Protein AF-A8N4M9-F1 (afdb_monomer_lite)

Secondary structure (DSSP, 8-state):
----------------------------PPEEE-TT--S--S--STTEEEEEEETTEEEEEEGGGHHHHS-TT-TT---

Radius of gyration: 27.7 Å; chains: 1; bounding box: 68×57×63 Å

Structure (mmCIF, N/CA/C/O backbone):
data_AF-A8N4M9-F1
#
_entry.id   AF-A8N4M9-F1
#
loop_
_atom_site.group_PDB
_atom_site.id
_atom_site.type_symbol
_atom_site.label_atom_id
_atom_site.label_alt_id
_atom_site.label_comp_id
_atom_site.label_asym_id
_atom_site.label_entity_id
_atom_site.label_seq_id
_atom_site.pdbx_PDB_ins_code
_atom_site.Cartn_x
_atom_site.Cartn_y
_atom_site.Cartn_z
_atom_site.occupancy
_atom_site.B_iso_or_equiv
_atom_site.auth_seq_id
_atom_site.auth_comp_id
_atom_site.auth_asym_id
_atom_site.auth_atom_id
_atom_site.pdbx_PDB_model_num
ATOM 1 N N . MET A 1 1 ? 52.520 38.233 55.221 1.00 37.84 1 MET A N 1
ATOM 2 C CA . MET A 1 1 ? 52.459 37.501 53.935 1.00 37.84 1 MET A CA 1
ATOM 3 C C . MET A 1 1 ? 51.084 36.857 53.834 1.00 37.84 1 MET A C 1
ATOM 5 O O . MET A 1 1 ? 50.771 36.013 54.662 1.00 37.84 1 MET A O 1
ATOM 9 N N . LYS A 1 2 ? 50.226 37.325 52.922 1.00 47.19 2 LYS A N 1
ATOM 10 C CA . LYS A 1 2 ? 48.868 36.799 52.709 1.00 47.19 2 LYS A CA 1
ATOM 11 C C . LYS A 1 2 ? 48.665 36.724 51.194 1.00 47.19 2 LYS A C 1
ATOM 13 O O . LYS A 1 2 ? 48.663 37.754 50.531 1.00 47.19 2 LYS A O 1
ATOM 18 N N . PHE A 1 3 ? 48.647 35.505 50.661 1.00 57.62 3 PHE A N 1
ATOM 19 C CA . PHE A 1 3 ? 48.518 35.227 49.232 1.00 57.62 3 PHE A CA 1
ATOM 20 C C . PHE A 1 3 ? 47.050 35.386 48.836 1.00 57.62 3 PHE A C 1
ATOM 22 O O . PHE A 1 3 ? 46.221 34.548 49.184 1.00 57.62 3 PHE A O 1
ATOM 29 N N . GLN A 1 4 ? 46.722 36.490 48.165 1.00 53.50 4 GLN A N 1
ATOM 30 C CA . GLN A 1 4 ? 45.378 36.725 47.653 1.00 53.50 4 GLN A CA 1
ATOM 31 C C . GLN A 1 4 ? 45.241 36.032 46.288 1.00 53.50 4 GLN A C 1
ATOM 33 O O . GLN A 1 4 ? 45.947 36.360 45.337 1.00 53.50 4 GLN A O 1
ATOM 38 N N . SER A 1 5 ? 44.363 35.032 46.255 1.00 58.22 5 SER A N 1
ATOM 39 C CA . SER A 1 5 ? 44.012 34.134 45.155 1.00 58.22 5 SER A CA 1
ATOM 40 C C . SER A 1 5 ? 43.950 34.757 43.757 1.00 58.22 5 SER A C 1
ATOM 42 O O . SER A 1 5 ? 43.078 35.572 43.466 1.00 58.22 5 SER A O 1
ATOM 44 N N . LEU A 1 6 ? 44.775 34.233 42.850 1.00 58.66 6 LEU A N 1
ATOM 45 C CA . LEU A 1 6 ? 44.523 34.222 41.408 1.00 58.66 6 LEU A CA 1
ATOM 46 C C . LEU A 1 6 ? 43.860 32.883 41.051 1.00 58.66 6 LEU A C 1
ATOM 48 O O . LEU A 1 6 ? 44.542 31.898 40.796 1.00 58.66 6 LEU A O 1
ATOM 52 N N . PHE A 1 7 ? 42.527 32.843 41.043 1.00 59.16 7 PHE A N 1
ATOM 53 C CA . PHE A 1 7 ? 41.754 31.780 40.391 1.00 59.16 7 PHE A CA 1
ATOM 54 C C . PHE A 1 7 ? 40.985 32.402 39.225 1.00 59.16 7 PHE A C 1
ATOM 56 O O . PHE A 1 7 ? 39.804 32.723 39.326 1.00 59.16 7 PHE A O 1
ATOM 63 N N . VAL A 1 8 ? 41.687 32.615 38.112 1.00 58.66 8 VAL A N 1
ATOM 64 C CA . VAL A 1 8 ? 41.052 32.913 36.825 1.00 58.66 8 VAL A CA 1
ATOM 65 C C . VAL A 1 8 ? 40.581 31.576 36.259 1.00 58.66 8 VAL A C 1
ATOM 67 O O . VAL A 1 8 ? 41.356 30.826 35.670 1.00 58.66 8 VAL A O 1
ATOM 70 N N . LEU A 1 9 ? 39.321 31.234 36.526 1.00 57.75 9 LEU A N 1
ATOM 71 C CA . LEU A 1 9 ? 38.672 30.055 35.961 1.00 57.75 9 LEU A CA 1
ATOM 72 C C . LEU A 1 9 ? 38.453 30.277 34.459 1.00 57.75 9 LEU A C 1
ATOM 74 O O . LEU A 1 9 ? 37.655 31.118 34.047 1.00 57.75 9 LEU A O 1
A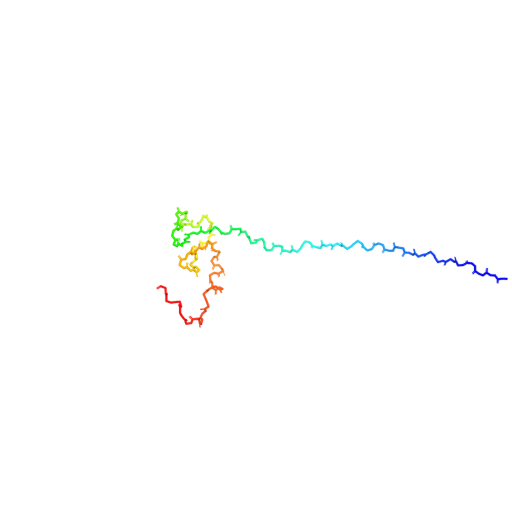TOM 78 N N . LEU A 1 10 ? 39.181 29.506 33.652 1.00 58.50 10 LEU A N 1
ATOM 79 C CA . LEU A 1 10 ? 38.944 29.318 32.224 1.00 58.50 10 LEU A CA 1
ATOM 80 C C . LEU A 1 10 ? 37.508 28.799 32.015 1.00 58.50 10 LEU A C 1
ATOM 82 O O . LEU A 1 10 ? 37.220 27.636 32.297 1.00 58.50 10 LEU A O 1
ATOM 86 N N . ALA A 1 11 ? 36.606 29.627 31.488 1.00 62.28 11 ALA A N 1
ATOM 87 C CA . ALA A 1 11 ? 35.326 29.154 30.967 1.00 62.28 11 ALA A CA 1
ATOM 88 C C . ALA A 1 11 ? 35.531 28.640 29.531 1.00 62.28 11 ALA A C 1
ATOM 90 O O . ALA A 1 11 ? 35.331 29.366 28.557 1.00 62.28 11 ALA A O 1
ATOM 91 N N . VAL A 1 12 ? 35.972 27.385 29.390 1.00 64.81 12 VAL A N 1
ATOM 92 C CA . VAL A 1 12 ? 35.976 26.691 28.093 1.00 64.81 12 VAL A CA 1
ATOM 93 C C . VAL A 1 12 ? 34.523 26.416 27.718 1.00 64.81 12 VAL A C 1
ATOM 95 O O . VAL A 1 12 ? 33.880 25.526 28.267 1.00 64.81 12 VAL A O 1
ATOM 98 N N . SER A 1 13 ? 33.984 27.218 26.804 1.00 68.56 13 SER A N 1
ATOM 99 C CA . SER A 1 13 ? 32.647 27.001 26.254 1.00 68.56 13 SER A CA 1
ATOM 100 C C . SER A 1 13 ? 32.722 25.866 25.231 1.00 68.56 13 SER A C 1
ATOM 102 O O . SER A 1 13 ? 33.189 26.074 24.114 1.00 68.56 13 SER A O 1
ATOM 104 N N . LEU A 1 14 ? 32.302 24.655 25.611 1.00 67.06 14 LEU A N 1
ATOM 105 C CA . LEU A 1 14 ? 32.114 23.558 24.660 1.00 67.06 14 LEU A CA 1
ATOM 106 C C . LEU A 1 14 ? 30.860 23.842 23.824 1.00 67.06 14 LEU A C 1
ATOM 108 O O . LEU A 1 14 ? 29.737 23.636 24.282 1.00 67.06 14 LEU A O 1
ATOM 112 N N . THR A 1 15 ? 31.034 24.302 22.588 1.00 69.75 15 THR A N 1
ATOM 113 C CA . THR A 1 15 ? 29.956 24.315 21.596 1.00 69.75 15 THR A CA 1
ATOM 114 C C . THR A 1 15 ? 29.706 22.881 21.130 1.00 69.75 15 THR A C 1
ATOM 116 O O . THR A 1 15 ? 30.396 22.352 20.263 1.00 69.75 15 THR A O 1
ATOM 119 N N . ALA A 1 16 ? 28.724 22.216 21.743 1.00 71.50 16 ALA A N 1
ATOM 120 C CA . ALA A 1 16 ? 28.266 20.904 21.303 1.00 71.50 16 ALA A CA 1
ATOM 121 C C . ALA A 1 16 ? 27.616 21.025 19.913 1.00 71.50 16 ALA A C 1
ATOM 123 O O . ALA A 1 16 ? 26.498 21.521 19.773 1.00 71.50 16 ALA A O 1
ATOM 124 N N . SER A 1 17 ? 28.318 20.586 18.871 1.00 69.00 17 SER A N 1
ATOM 125 C CA . SER A 1 17 ? 27.769 20.441 17.525 1.00 69.00 17 SER A CA 1
ATOM 126 C C . SER A 1 17 ? 26.851 19.218 17.483 1.00 69.00 17 SER A C 1
ATOM 128 O O . SER A 1 17 ? 27.296 18.079 17.348 1.00 69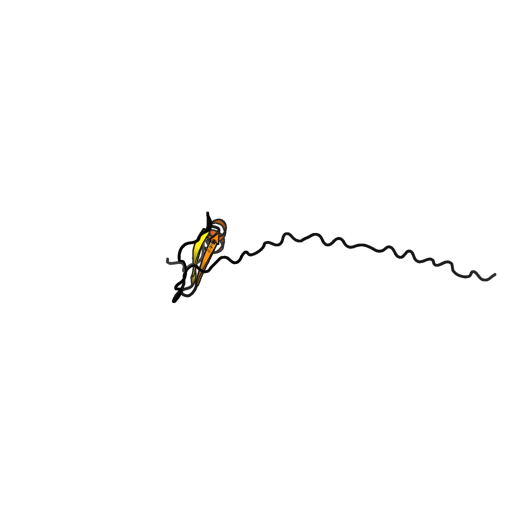.00 17 SER A O 1
ATOM 130 N N . ALA A 1 18 ? 25.543 19.449 17.610 1.00 71.06 18 ALA A N 1
ATOM 131 C CA . ALA A 1 18 ? 24.543 18.429 17.323 1.00 71.06 18 ALA A CA 1
ATOM 132 C C . ALA A 1 18 ? 24.609 18.081 15.826 1.00 71.06 18 ALA A C 1
ATOM 134 O O . ALA A 1 18 ? 24.224 18.881 14.974 1.00 71.06 18 ALA A O 1
ATOM 135 N N . LEU A 1 19 ?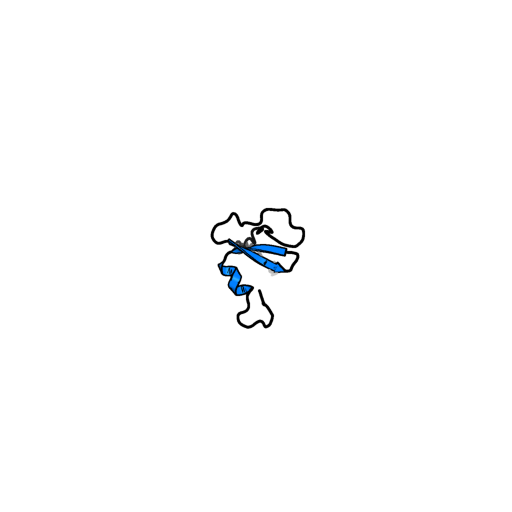 25.128 16.896 15.499 1.00 73.31 19 LEU A N 1
ATOM 136 C CA . LEU A 1 19 ? 25.029 16.347 14.149 1.00 73.31 19 LEU A CA 1
ATOM 137 C C . LEU A 1 19 ? 23.542 16.159 13.804 1.00 73.31 19 LEU A C 1
ATOM 139 O O . LEU A 1 19 ? 22.793 15.647 14.645 1.00 73.31 19 LEU A O 1
ATOM 143 N N . PRO A 1 20 ? 23.084 16.528 12.594 1.00 69.12 20 PRO A N 1
ATOM 144 C CA . PRO A 1 20 ? 21.760 16.132 12.150 1.00 69.12 20 PRO A CA 1
ATOM 145 C C . PRO A 1 20 ? 21.724 14.602 12.104 1.00 69.12 20 PRO A C 1
ATOM 147 O O . PRO A 1 20 ? 22.446 13.975 11.329 1.00 69.12 20 PRO A O 1
ATOM 150 N N . SER A 1 21 ? 20.903 13.996 12.964 1.00 72.81 21 SER A N 1
ATOM 151 C CA . SER A 1 21 ? 20.572 12.576 12.845 1.00 72.81 21 SER A CA 1
ATOM 152 C C . SER A 1 21 ? 20.042 12.332 11.428 1.00 72.81 21 SER A C 1
ATOM 154 O O . SER A 1 21 ? 19.265 13.170 10.951 1.00 72.81 21 SER A O 1
ATOM 156 N N . PRO A 1 22 ? 20.422 11.242 10.734 1.00 69.25 22 PRO A N 1
ATOM 157 C CA . PRO A 1 22 ? 19.746 10.844 9.511 1.00 69.25 22 PRO A CA 1
ATOM 158 C C . PRO A 1 22 ? 18.282 10.567 9.860 1.00 69.25 22 PRO A C 1
ATOM 160 O O . PRO A 1 22 ? 17.913 9.478 10.296 1.00 69.25 22 PRO A O 1
ATOM 163 N N . GLN A 1 23 ? 17.443 11.591 9.714 1.00 64.75 23 GLN A N 1
ATOM 164 C CA . GLN A 1 23 ? 16.012 11.467 9.886 1.00 64.75 23 GLN A CA 1
ATOM 165 C C . GLN A 1 23 ? 15.554 10.570 8.744 1.00 64.75 23 GLN A C 1
ATOM 167 O O . GLN A 1 23 ? 15.511 10.993 7.587 1.00 64.75 23 GLN A O 1
ATOM 172 N N . VAL A 1 24 ? 15.239 9.312 9.050 1.00 68.75 24 VAL A N 1
ATOM 173 C CA . VAL A 1 24 ? 14.434 8.488 8.154 1.00 68.75 24 VAL A CA 1
ATOM 174 C C . VAL A 1 24 ? 13.074 9.163 8.137 1.00 68.75 24 VAL A C 1
ATOM 176 O O . VAL A 1 24 ? 12.218 8.893 8.976 1.00 68.75 24 VAL A O 1
ATOM 179 N N . VAL A 1 25 ? 12.910 10.131 7.235 1.00 65.00 25 VAL A N 1
ATOM 180 C CA . VAL A 1 25 ? 11.637 10.801 7.023 1.00 65.00 25 VAL A CA 1
ATOM 181 C C . VAL A 1 25 ? 10.685 9.698 6.592 1.00 65.00 25 VAL A C 1
ATOM 183 O O . VAL A 1 25 ? 10.736 9.232 5.452 1.00 65.00 25 VAL A O 1
ATOM 186 N N . LYS A 1 26 ? 9.848 9.229 7.526 1.00 60.19 26 LYS A N 1
ATOM 187 C CA . LYS A 1 26 ? 8.689 8.394 7.220 1.00 60.19 26 LYS A CA 1
ATOM 188 C C . LYS A 1 26 ? 7.749 9.286 6.427 1.00 60.19 26 LYS A C 1
ATOM 190 O O . LYS A 1 26 ? 6.878 9.949 6.980 1.00 60.19 26 LYS A O 1
ATOM 195 N N . LEU A 1 27 ? 8.024 9.390 5.133 1.00 59.72 27 LEU A N 1
ATOM 196 C CA . LEU A 1 27 ? 7.211 10.150 4.210 1.00 59.72 27 LEU A CA 1
ATOM 197 C C . LEU A 1 27 ? 5.801 9.556 4.295 1.00 59.72 27 LEU A C 1
ATOM 199 O O . LEU A 1 27 ? 5.700 8.329 4.249 1.00 59.72 27 LEU A O 1
ATOM 203 N N . PRO A 1 28 ? 4.741 10.368 4.454 1.00 61.22 28 PRO A N 1
ATOM 204 C CA . PRO A 1 28 ? 3.383 9.853 4.496 1.00 61.22 28 PRO A CA 1
ATOM 205 C C . PRO A 1 28 ? 3.140 9.035 3.229 1.00 61.22 28 PRO A C 1
ATOM 207 O O . PRO A 1 28 ? 3.107 9.568 2.116 1.00 61.22 28 PRO A O 1
ATOM 210 N N . THR A 1 29 ? 3.084 7.722 3.379 1.00 70.94 29 THR A N 1
ATOM 211 C CA . THR A 1 29 ? 2.703 6.809 2.317 1.00 70.94 29 THR A CA 1
ATOM 212 C C . THR A 1 29 ? 1.178 6.770 2.318 1.00 70.94 29 THR A C 1
ATOM 214 O O . THR A 1 29 ? 0.584 6.520 3.364 1.00 70.94 29 THR A O 1
ATOM 217 N N . PRO A 1 30 ? 0.512 7.148 1.212 1.00 87.50 30 PRO A N 1
ATOM 218 C CA . PRO A 1 30 ? -0.936 7.287 1.219 1.00 87.50 30 PRO A CA 1
ATOM 219 C C . PRO A 1 30 ? -1.613 5.922 1.380 1.00 87.50 30 PRO A C 1
ATOM 221 O O . PRO A 1 30 ? -1.117 4.904 0.881 1.00 87.50 30 PRO A O 1
ATOM 224 N N . GLN A 1 31 ? -2.769 5.931 2.047 1.00 95.19 31 GLN A N 1
ATOM 225 C CA . GLN A 1 31 ? -3.712 4.820 2.005 1.00 95.19 31 GLN A CA 1
ATOM 226 C C . GLN A 1 31 ? -4.091 4.545 0.544 1.00 95.19 31 GLN A C 1
ATOM 228 O O . GLN A 1 31 ? -4.198 5.465 -0.264 1.00 95.19 31 GLN A O 1
ATOM 233 N N . CYS A 1 32 ? -4.265 3.277 0.203 1.00 96.69 32 CYS A N 1
ATOM 234 C CA . CYS A 1 32 ? -4.621 2.829 -1.143 1.00 96.69 32 CYS A CA 1
ATOM 235 C C . CYS A 1 32 ? -5.712 1.753 -1.134 1.00 96.69 32 CYS A C 1
ATOM 237 O O . CYS A 1 32 ? -6.092 1.232 -2.175 1.00 96.69 32 CYS A O 1
ATOM 239 N N . GLY A 1 33 ? -6.231 1.398 0.037 1.00 97.00 33 GLY A N 1
ATOM 240 C CA . GLY A 1 33 ? -7.262 0.383 0.159 1.00 97.00 33 GLY A CA 1
ATOM 241 C C . GLY A 1 33 ? -7.766 0.257 1.584 1.00 97.00 33 GLY A C 1
ATOM 242 O O . GLY A 1 33 ? -7.284 0.927 2.503 1.00 97.00 33 GLY A O 1
ATOM 243 N N . GLY A 1 34 ? -8.756 -0.611 1.743 1.00 96.81 34 GLY A N 1
ATOM 244 C CA . GLY A 1 34 ? -9.472 -0.826 2.989 1.00 96.81 34 GLY A CA 1
ATOM 245 C C . GLY A 1 34 ? -10.977 -0.664 2.817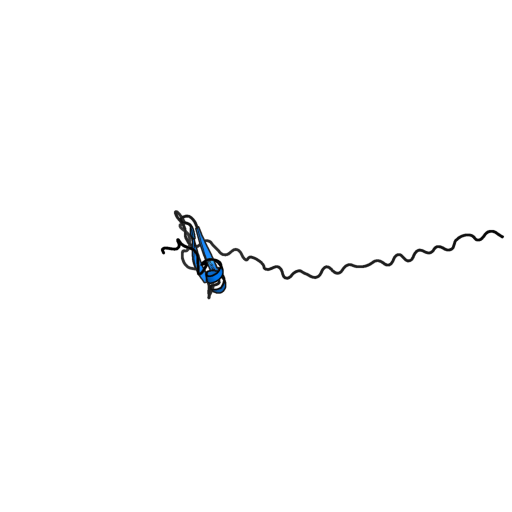 1.00 96.81 34 GLY A C 1
ATOM 246 O O . GLY A 1 34 ? -11.465 -0.011 1.892 1.00 96.81 34 GLY A O 1
ATOM 247 N N . LYS A 1 35 ? -11.732 -1.272 3.720 1.00 97.62 35 LYS A N 1
ATOM 248 C CA . LYS A 1 35 ? -13.186 -1.179 3.773 1.00 97.62 35 LYS A CA 1
ATOM 249 C C . LYS A 1 35 ? -13.643 0.276 3.845 1.00 97.62 35 LYS A C 1
ATOM 251 O O . LYS A 1 35 ? -13.216 1.033 4.710 1.00 97.62 35 LYS A O 1
ATOM 256 N N . GLY A 1 36 ? -14.528 0.657 2.926 1.00 96.44 36 GLY A N 1
ATOM 257 C CA . GLY A 1 36 ? -15.058 2.021 2.839 1.00 96.44 36 GLY A CA 1
ATOM 258 C C . GLY A 1 36 ? -14.076 3.056 2.281 1.00 96.44 36 GLY A C 1
ATOM 259 O O . GLY A 1 36 ? -14.432 4.229 2.197 1.00 96.44 36 GLY A O 1
ATOM 260 N N . TYR A 1 37 ? -12.868 2.658 1.870 1.00 96.31 37 TYR A N 1
ATOM 261 C CA . TYR A 1 37 ? -11.931 3.562 1.216 1.00 96.31 37 TYR A CA 1
ATOM 262 C C . TYR A 1 37 ? -12.393 3.871 -0.217 1.00 96.31 37 TYR A C 1
ATOM 264 O O . TYR A 1 37 ? -12.480 2.979 -1.058 1.00 96.31 37 TYR A O 1
ATOM 272 N N . THR A 1 38 ? -12.676 5.144 -0.498 1.00 96.81 38 THR A N 1
ATOM 273 C CA . THR A 1 38 ? -13.143 5.631 -1.813 1.00 96.81 38 THR A CA 1
ATOM 274 C C . THR A 1 38 ? -12.075 6.415 -2.580 1.00 96.81 38 THR A C 1
ATOM 276 O O . THR A 1 38 ? -12.381 7.071 -3.575 1.00 96.81 38 THR A O 1
ATOM 279 N N . GLY A 1 39 ? -10.837 6.424 -2.081 1.00 93.19 39 GLY A N 1
ATOM 280 C CA . GLY A 1 39 ? -9.725 7.143 -2.694 1.00 93.19 39 GLY A CA 1
ATOM 281 C C . GLY A 1 39 ? -8.988 6.325 -3.763 1.00 93.19 39 GLY A C 1
ATOM 282 O O . GLY A 1 39 ? -9.425 5.237 -4.143 1.00 93.19 39 GLY A O 1
ATOM 283 N N . PRO A 1 40 ? -7.842 6.830 -4.252 1.00 94.31 40 PRO A N 1
ATOM 284 C CA . PRO A 1 40 ? -7.041 6.140 -5.258 1.00 94.31 40 PRO A CA 1
ATOM 285 C C . PRO A 1 40 ? -6.533 4.783 -4.765 1.00 94.31 40 PRO A C 1
ATOM 287 O O . PRO A 1 40 ? -5.893 4.714 -3.716 1.00 94.31 40 PRO A O 1
ATOM 290 N N . THR A 1 41 ? -6.760 3.723 -5.544 1.00 94.88 41 THR A N 1
ATOM 291 C CA . THR A 1 41 ? -6.331 2.351 -5.214 1.00 94.88 41 THR A CA 1
ATOM 292 C C . THR A 1 41 ? -4.976 1.956 -5.804 1.00 94.88 41 THR A C 1
ATOM 294 O O . THR A 1 41 ? -4.452 0.876 -5.542 1.00 94.88 41 THR A O 1
ATOM 297 N N . THR A 1 42 ? -4.372 2.850 -6.587 1.00 93.19 42 THR A N 1
ATOM 298 C CA . THR A 1 42 ? -3.074 2.651 -7.239 1.00 93.19 42 THR A CA 1
ATOM 299 C C . THR A 1 42 ? -2.015 3.571 -6.645 1.00 93.19 42 THR A C 1
ATOM 301 O O . THR A 1 42 ? -2.255 4.767 -6.469 1.00 93.19 42 THR A O 1
ATOM 304 N N . CYS A 1 43 ? -0.812 3.049 -6.411 1.00 93.69 43 CYS A N 1
ATOM 305 C CA . CYS A 1 43 ? 0.306 3.845 -5.913 1.00 93.69 43 CYS A CA 1
ATOM 306 C C . CYS A 1 43 ? 0.952 4.664 -7.037 1.00 93.69 43 CYS A C 1
ATOM 308 O O . CYS A 1 43 ? 1.364 4.119 -8.054 1.00 93.69 43 CYS A O 1
ATOM 310 N N . SER A 1 44 ? 1.088 5.976 -6.837 1.00 90.06 44 SER A N 1
ATOM 311 C CA . SER A 1 44 ? 1.649 6.889 -7.849 1.00 90.06 44 SER A CA 1
ATOM 312 C C . SER A 1 44 ? 3.176 6.841 -7.955 1.00 90.06 44 SER A C 1
ATOM 314 O O . SER A 1 44 ? 3.746 7.362 -8.910 1.00 90.06 44 SER A O 1
ATOM 316 N N . LYS A 1 45 ? 3.857 6.271 -6.954 1.00 90.06 45 LYS A N 1
ATOM 317 C CA . LYS A 1 45 ? 5.321 6.203 -6.913 1.00 90.06 45 LYS A CA 1
ATOM 318 C C . LYS A 1 45 ? 5.818 4.903 -7.543 1.00 90.06 45 LYS A C 1
ATOM 320 O O . LYS A 1 45 ? 5.245 3.849 -7.264 1.00 90.06 45 LYS A O 1
ATOM 325 N N . PRO A 1 46 ? 6.925 4.942 -8.305 1.00 91.31 46 PRO A N 1
ATOM 326 C CA . PRO A 1 46 ? 7.559 3.723 -8.785 1.00 91.31 46 PRO A CA 1
ATOM 327 C C . PRO A 1 46 ? 7.995 2.852 -7.603 1.00 91.31 46 PRO A C 1
ATOM 329 O O . PRO A 1 46 ? 8.303 3.357 -6.516 1.00 91.31 46 PRO A O 1
ATOM 332 N N . ASN A 1 47 ? 8.022 1.537 -7.820 1.00 92.88 47 ASN A N 1
ATOM 333 C CA . ASN A 1 47 ? 8.436 0.543 -6.825 1.00 92.88 47 ASN A CA 1
ATOM 334 C C . ASN A 1 47 ? 7.638 0.594 -5.508 1.00 92.88 47 ASN A C 1
ATOM 336 O O . ASN A 1 47 ? 8.143 0.181 -4.463 1.00 92.88 47 ASN A O 1
ATOM 340 N N . HIS A 1 48 ? 6.407 1.108 -5.542 1.00 93.81 48 HIS A N 1
ATOM 341 C CA . HIS A 1 48 ? 5.465 1.017 -4.433 1.00 93.81 48 HIS A CA 1
ATOM 342 C C . HIS A 1 48 ? 4.322 0.086 -4.806 1.00 93.81 48 HIS A C 1
ATOM 344 O O . HIS A 1 48 ? 3.838 0.098 -5.936 1.00 93.81 48 HIS A O 1
ATOM 350 N N . VAL A 1 49 ? 3.887 -0.700 -3.833 1.00 93.94 49 VAL A N 1
ATOM 351 C CA . VAL A 1 49 ? 2.740 -1.597 -3.954 1.00 93.94 49 VAL A CA 1
ATOM 352 C C . VAL A 1 49 ? 1.704 -1.208 -2.917 1.00 93.94 49 VAL A C 1
ATOM 354 O O . VAL A 1 49 ? 2.059 -0.763 -1.824 1.00 93.94 49 VAL A O 1
ATOM 357 N N . CYS A 1 50 ? 0.429 -1.372 -3.260 1.00 95.56 50 CYS A N 1
ATOM 358 C CA . CYS A 1 50 ? -0.634 -1.230 -2.282 1.00 95.56 50 CYS A CA 1
ATOM 359 C C . CYS A 1 50 ? -0.633 -2.473 -1.392 1.00 95.56 50 CYS A C 1
ATOM 361 O O . CYS A 1 50 ? -1.144 -3.518 -1.787 1.00 95.56 50 CYS A O 1
ATOM 363 N N . PHE A 1 51 ? 0.025 -2.391 -0.236 1.00 94.44 51 PHE A N 1
ATOM 364 C CA . PHE A 1 51 ? 0.168 -3.531 0.659 1.00 94.44 51 PHE A CA 1
ATOM 365 C C . PHE A 1 51 ? -1.000 -3.581 1.636 1.00 94.44 51 PHE A C 1
ATOM 367 O O . 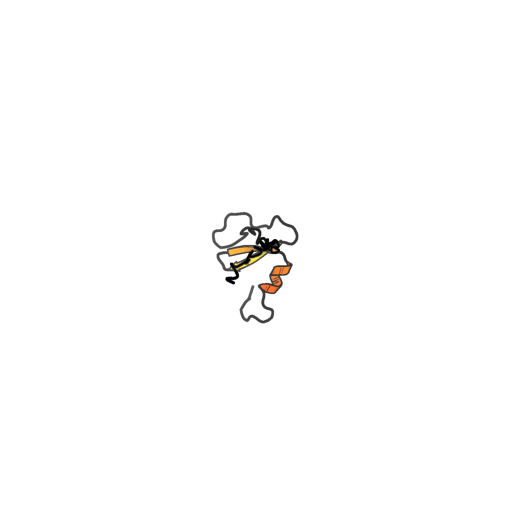PHE A 1 51 ? -1.302 -2.597 2.317 1.00 94.44 51 PHE A O 1
ATOM 374 N N . TYR A 1 52 ? -1.647 -4.739 1.695 1.00 94.25 52 TYR A N 1
ATOM 375 C CA . TYR A 1 52 ? -2.738 -5.010 2.616 1.00 94.25 52 TYR A CA 1
ATOM 376 C C . TYR A 1 52 ? -2.203 -5.208 4.038 1.00 94.25 52 TYR A C 1
ATOM 378 O O . TYR A 1 52 ? -1.389 -6.096 4.277 1.00 94.25 52 TYR A O 1
ATOM 386 N N . PHE A 1 53 ? -2.677 -4.397 4.986 1.00 90.62 53 PHE A N 1
ATOM 387 C CA . PHE A 1 53 ? -2.359 -4.563 6.407 1.00 90.62 53 PHE A CA 1
ATOM 388 C C . PHE A 1 53 ? -3.505 -5.230 7.168 1.00 90.62 53 PHE A C 1
ATOM 390 O O . PHE A 1 53 ? -3.268 -6.077 8.024 1.00 90.62 53 PHE A O 1
ATOM 397 N N . ASN A 1 54 ? -4.743 -4.819 6.893 1.00 91.12 54 ASN A N 1
ATOM 398 C CA . ASN A 1 54 ? -5.963 -5.388 7.461 1.00 91.12 54 ASN A CA 1
ATOM 399 C C . ASN A 1 54 ? -7.187 -4.964 6.631 1.00 91.12 54 ASN A C 1
ATOM 401 O O . ASN A 1 54 ? -7.073 -4.140 5.724 1.00 91.12 54 ASN A O 1
ATOM 405 N N . GLU A 1 55 ? -8.368 -5.483 6.983 1.00 95.75 55 GLU A N 1
ATOM 406 C CA . GLU A 1 55 ? -9.625 -5.253 6.253 1.00 95.75 55 GLU A CA 1
ATOM 407 C C . GLU A 1 55 ? -9.907 -3.765 6.015 1.00 95.75 55 GLU A C 1
ATOM 409 O O . GLU A 1 55 ? -10.418 -3.381 4.967 1.00 95.75 55 GLU A O 1
ATOM 414 N N . ASN A 1 56 ? -9.555 -2.907 6.971 1.00 96.00 56 ASN A N 1
ATOM 415 C CA . ASN A 1 56 ? -9.883 -1.486 6.943 1.00 96.00 56 ASN A CA 1
ATOM 416 C C . ASN A 1 56 ? -8.752 -0.624 6.369 1.00 96.00 56 ASN A C 1
ATOM 418 O O . ASN A 1 56 ? -8.945 0.578 6.190 1.00 96.00 56 ASN A O 1
ATOM 422 N N . TYR A 1 57 ? -7.579 -1.200 6.079 1.00 94.56 57 TYR A N 1
ATOM 423 C CA . TYR A 1 57 ? -6.405 -0.414 5.726 1.00 94.56 57 TYR A CA 1
ATOM 424 C C . TYR A 1 57 ? -5.403 -1.154 4.836 1.00 94.56 57 TYR A C 1
ATOM 426 O O . TYR A 1 57 ? -4.893 -2.232 5.146 1.00 94.56 57 TYR A O 1
ATOM 434 N N . SER A 1 58 ? -5.056 -0.508 3.729 1.00 95.81 58 SER A N 1
ATOM 435 C CA . SER A 1 58 ? -3.921 -0.850 2.874 1.00 95.81 58 SER A CA 1
ATOM 436 C C . SER A 1 58 ? -3.144 0.422 2.559 1.00 95.81 58 SER A C 1
ATOM 438 O O . SER A 1 58 ? -3.745 1.478 2.358 1.00 95.81 58 SER A O 1
ATOM 440 N N . GLU A 1 59 ? -1.820 0.340 2.498 1.00 94.69 59 GLU A N 1
ATOM 441 C CA . GLU A 1 59 ? -0.951 1.511 2.332 1.00 94.69 59 GLU A CA 1
ATOM 442 C C . GLU A 1 59 ? 0.122 1.261 1.277 1.00 94.69 59 GLU A C 1
ATOM 444 O O . GLU A 1 59 ? 0.650 0.157 1.126 1.00 94.69 59 GLU A O 1
ATOM 449 N N . CYS A 1 60 ? 0.440 2.315 0.527 1.00 95.31 60 CYS A N 1
ATOM 450 C CA . CYS A 1 60 ? 1.469 2.272 -0.497 1.00 95.31 60 CYS A CA 1
ATOM 451 C C . CYS A 1 60 ? 2.858 2.182 0.129 1.00 95.31 60 CYS A C 1
ATOM 453 O O . CYS A 1 60 ? 3.443 3.206 0.461 1.00 95.31 60 CYS A O 1
ATOM 455 N N . ILE A 1 61 ? 3.440 0.992 0.225 1.00 91.69 61 ILE A N 1
ATOM 456 C CA . ILE A 1 61 ? 4.803 0.815 0.743 1.00 91.69 61 ILE A CA 1
ATOM 457 C C . ILE A 1 61 ? 5.783 0.506 -0.382 1.00 91.69 61 ILE A C 1
ATOM 459 O O . ILE A 1 61 ? 5.419 -0.077 -1.402 1.00 91.69 61 ILE A O 1
ATOM 463 N N . HIS A 1 62 ? 7.051 0.866 -0.185 1.00 93.06 62 HIS A N 1
ATOM 464 C CA . HIS A 1 62 ? 8.109 0.454 -1.102 1.00 93.06 62 HIS A CA 1
ATOM 465 C C . HIS A 1 62 ? 8.253 -1.077 -1.094 1.00 93.06 62 HIS A C 1
ATOM 467 O O . HIS A 1 62 ? 8.211 -1.692 -0.027 1.00 93.06 62 HIS A O 1
ATOM 473 N N . VAL A 1 63 ? 8.485 -1.694 -2.255 1.00 90.94 63 VAL A N 1
ATOM 474 C CA . VAL A 1 63 ? 8.582 -3.163 -2.412 1.00 90.94 63 VAL A CA 1
ATOM 475 C C . VAL A 1 63 ? 9.603 -3.821 -1.476 1.00 90.94 63 VAL A C 1
ATOM 477 O O . VAL A 1 63 ? 9.402 -4.948 -1.040 1.00 90.94 63 VAL A O 1
ATOM 480 N N . THR A 1 64 ? 10.661 -3.107 -1.080 1.00 90.25 64 THR A N 1
ATOM 481 C CA . THR A 1 64 ? 11.660 -3.610 -0.115 1.00 90.25 64 THR A CA 1
ATOM 482 C C . THR A 1 64 ? 11.114 -3.793 1.302 1.00 90.25 64 THR A C 1
ATOM 484 O O . THR A 1 64 ? 11.728 -4.485 2.108 1.00 90.25 64 THR A O 1
ATOM 487 N N . ARG A 1 65 ? 9.971 -3.180 1.628 1.00 88.12 65 ARG A N 1
ATOM 488 C CA . ARG A 1 65 ? 9.299 -3.297 2.930 1.00 88.12 65 ARG A CA 1
ATOM 489 C C . ARG A 1 65 ? 8.309 -4.458 2.973 1.00 88.12 65 ARG A C 1
ATOM 491 O O . ARG A 1 65 ? 7.998 -4.906 4.067 1.00 88.12 65 ARG A O 1
ATOM 498 N N . VAL A 1 66 ? 7.847 -4.963 1.828 1.00 88.75 66 VAL A N 1
ATOM 499 C CA . VAL A 1 66 ? 6.947 -6.129 1.749 1.00 88.75 66 VAL A CA 1
ATOM 500 C C . VAL A 1 66 ? 7.484 -7.335 2.534 1.00 88.75 66 VAL A C 1
ATOM 502 O O . VAL A 1 66 ? 6.777 -7.787 3.430 1.00 88.75 66 VAL A O 1
ATOM 505 N N . PRO A 1 67 ? 8.734 -7.806 2.327 1.00 86.69 67 PRO A N 1
ATOM 506 C CA . PRO A 1 67 ? 9.248 -8.975 3.049 1.00 86.69 67 PRO A CA 1
ATOM 507 C C . PRO A 1 67 ? 9.352 -8.779 4.567 1.00 86.69 67 PRO A C 1
ATOM 509 O O . PRO A 1 67 ? 9.398 -9.756 5.303 1.00 86.69 67 PRO A O 1
ATOM 512 N N . MET A 1 68 ? 9.388 -7.533 5.051 1.00 81.44 68 MET A N 1
ATOM 513 C CA . MET A 1 68 ? 9.376 -7.238 6.487 1.00 81.44 68 MET A CA 1
ATOM 514 C C . MET A 1 68 ? 7.997 -7.495 7.112 1.00 81.44 68 MET A C 1
ATOM 516 O O . MET A 1 68 ? 7.919 -7.846 8.285 1.00 81.44 68 MET A O 1
ATOM 520 N N . TRP A 1 69 ? 6.924 -7.310 6.339 1.00 78.31 69 TRP A N 1
ATOM 521 C CA . TRP A 1 69 ? 5.535 -7.465 6.785 1.00 78.31 69 TRP A CA 1
ATOM 522 C C . TRP A 1 69 ? 4.904 -8.795 6.388 1.00 78.31 69 TRP A C 1
ATOM 524 O O . TRP A 1 69 ? 3.814 -9.109 6.854 1.00 78.31 69 TRP A O 1
ATOM 534 N N . THR A 1 70 ? 5.579 -9.577 5.551 1.00 72.75 70 THR A N 1
ATOM 535 C CA . THR A 1 70 ? 5.238 -10.968 5.258 1.00 72.75 70 THR A CA 1
ATOM 536 C C . THR A 1 70 ? 6.259 -11.860 5.963 1.00 72.75 70 THR A C 1
ATOM 538 O O . THR A 1 70 ? 7.284 -12.195 5.357 1.00 72.75 70 THR A O 1
ATOM 541 N N . PRO A 1 71 ? 6.063 -12.221 7.246 1.00 67.38 71 PRO A N 1
ATOM 542 C CA . PRO A 1 71 ? 6.973 -13.150 7.890 1.00 67.38 71 PRO A CA 1
ATOM 543 C C . PRO A 1 71 ? 6.943 -14.463 7.111 1.00 67.38 71 PRO A C 1
ATOM 545 O O . PRO A 1 71 ? 5.873 -15.010 6.846 1.00 67.38 71 PRO A O 1
ATOM 548 N N . LYS A 1 72 ? 8.122 -14.968 6.744 1.00 58.03 72 LYS A N 1
ATOM 549 C CA . LYS A 1 72 ? 8.280 -16.226 6.000 1.00 58.03 72 LYS A CA 1
ATOM 550 C C . LYS A 1 72 ? 7.742 -17.456 6.750 1.00 58.03 72 LYS A C 1
ATOM 552 O O . LYS A 1 72 ? 7.544 -18.482 6.116 1.00 58.03 72 LYS A O 1
ATOM 557 N N . ASP A 1 73 ? 7.455 -17.314 8.047 1.00 53.97 73 ASP A N 1
ATOM 558 C CA . ASP A 1 73 ? 7.051 -18.395 8.951 1.00 53.97 73 ASP A CA 1
ATOM 559 C C . ASP A 1 73 ? 5.749 -18.103 9.734 1.00 53.97 73 ASP A C 1
ATOM 561 O O . ASP A 1 73 ? 5.481 -18.758 10.740 1.00 53.97 73 ASP A O 1
ATOM 565 N N . SER A 1 74 ? 4.927 -17.117 9.341 1.00 53.00 74 SER A N 1
ATOM 566 C CA . SER A 1 74 ? 3.675 -16.833 10.070 1.00 53.00 74 SER A CA 1
ATOM 567 C C . SER A 1 74 ? 2.517 -17.731 9.606 1.00 53.00 74 SER A C 1
ATOM 569 O O . SER A 1 74 ? 2.083 -17.603 8.459 1.00 53.00 74 SER A O 1
ATOM 571 N N . PRO A 1 75 ? 1.957 -18.595 10.480 1.00 51.81 75 PRO A N 1
ATOM 572 C CA . PRO A 1 75 ? 0.764 -19.365 10.158 1.00 51.81 75 PRO A CA 1
ATOM 573 C C . PRO A 1 75 ? -0.436 -18.411 10.155 1.00 51.81 75 PRO A C 1
ATOM 575 O O . PRO A 1 75 ? -0.824 -17.904 11.206 1.00 51.81 75 PRO A O 1
ATOM 578 N N . GLY A 1 76 ? -1.002 -18.134 8.980 1.00 54.94 76 GLY A N 1
ATOM 579 C CA . GLY A 1 76 ? -2.269 -17.399 8.876 1.00 54.94 76 GLY A CA 1
ATOM 580 C C . GLY A 1 76 ? -2.354 -16.292 7.829 1.00 54.94 76 GLY A C 1
ATOM 581 O O . GLY A 1 76 ? -3.364 -15.598 7.806 1.00 54.94 76 GLY A O 1
ATOM 582 N N . VAL A 1 77 ? -1.364 -16.118 6.948 1.00 55.25 77 VAL A N 1
ATOM 583 C CA . VAL A 1 77 ? -1.574 -15.331 5.718 1.00 55.25 77 VAL A CA 1
ATOM 584 C C . VAL A 1 77 ? -2.061 -16.278 4.622 1.00 55.25 77 VAL A C 1
ATOM 586 O O . VAL A 1 77 ? -1.311 -16.638 3.716 1.00 55.25 77 VAL A O 1
ATOM 589 N N . GLU A 1 78 ? -3.308 -16.733 4.743 1.00 43.97 78 GLU A N 1
ATOM 590 C CA . GLU A 1 78 ? -4.056 -17.152 3.557 1.00 43.97 78 GLU A CA 1
ATOM 591 C C . GLU A 1 78 ? -4.520 -15.861 2.877 1.00 43.97 78 GLU A C 1
ATOM 593 O O . GLU A 1 78 ? -5.163 -15.018 3.507 1.00 43.97 78 GLU A O 1
ATOM 598 N N . GLN A 1 79 ? -4.025 -15.658 1.657 1.00 55.22 79 GLN A N 1
ATOM 599 C CA . GLN A 1 79 ? -4.342 -14.513 0.803 1.00 55.22 79 GLN A CA 1
ATOM 600 C C . GLN A 1 79 ? -5.771 -14.629 0.284 1.00 55.22 79 GLN A C 1
ATOM 602 O O . GLN A 1 79 ? -6.142 -15.755 -0.117 1.00 55.22 79 GLN A O 1
#

InterPro domains:
  IPR000254 Cellulose-binding domain [PF00734] (31-57)
  IPR000254 Cellulose-binding domain [PS51164] (24-61)
  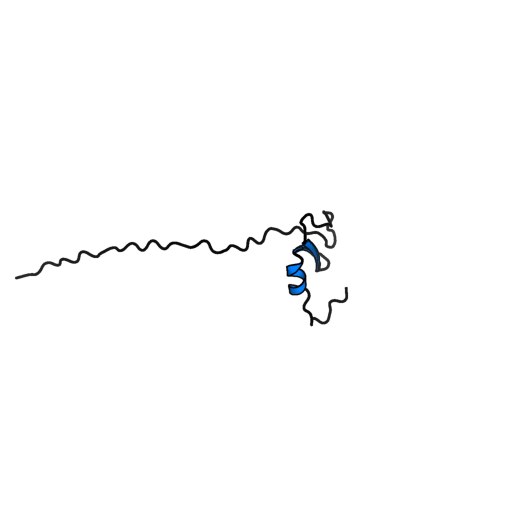IPR000254 Cellulose-binding domain [SM00236] (31-61)
  IPR035971 Cellulose-binding domain superfamily [SSF57180] (30-61)

pLDDT: mean 77.23, std 16.99, range [37.84, 97.62]

Organism: Coprinopsis cinerea (strain Okayama-7 / 130 / ATCC MYA-4618 / FGSC 9003) (NCBI:txid240176)

Foldseek 3Di:
DDDDDDPPDDPPDPPDPDDPDPPPPPDPFDWQDAPPDPDHNDGPDPQWDQADPDRGTTTTDHVVCVCVSPPPDDPDPPD

Sequence (79 aa):
MKFQSLFVLLAVSLTASALPSPQVVKLPTPQCGGKGYTGPTTCSKPNHVCFYFNENYSECIHVTRVPMWTPKDSPGVEQ